Protein AF-0000000074810669 (afdb_homodimer)

Structure (mmCIF, N/CA/C/O backbone):
data_AF-0000000074810669-model_v1
#
loop_
_entity.id
_entity.type
_entity.pdbx_description
1 polymer 'ADP-ribosylation factor'
#
loop_
_atom_site.group_PDB
_atom_site.id
_atom_site.type_symbol
_atom_site.label_atom_id
_atom_site.label_alt_id
_atom_site.label_comp_id
_atom_site.label_asym_id
_atom_site.label_entity_id
_atom_site.label_seq_id
_atom_site.pdbx_PDB_ins_code
_atom_site.Cartn_x
_atom_site.Cartn_y
_atom_site.Cartn_z
_atom_site.occupancy
_atom_site.B_iso_or_equiv
_atom_site.auth_seq_id
_atom_site.auth_comp_id
_atom_site.auth_asym_id
_atom_site.auth_atom_id
_atom_site.pdbx_PDB_model_num
ATOM 1 N N . MET A 1 1 ? 5.418 -16.641 1.377 1 43.22 1 MET A N 1
ATOM 2 C CA . MET A 1 1 ? 4.25 -15.938 0.848 1 43.22 1 MET A CA 1
ATOM 3 C C . MET A 1 1 ? 4.637 -15.039 -0.32 1 43.22 1 MET A C 1
ATOM 5 O O . MET A 1 1 ? 5.273 -14 -0.126 1 43.22 1 MET A O 1
ATOM 9 N N . LEU A 1 2 ? 4.754 -15.711 -1.353 1 57.59 2 LEU A N 1
ATOM 10 C CA . LEU A 1 2 ? 5.457 -15.234 -2.539 1 57.59 2 LEU A CA 1
ATOM 11 C C . LEU A 1 2 ? 4.527 -14.422 -3.432 1 57.59 2 LEU A C 1
A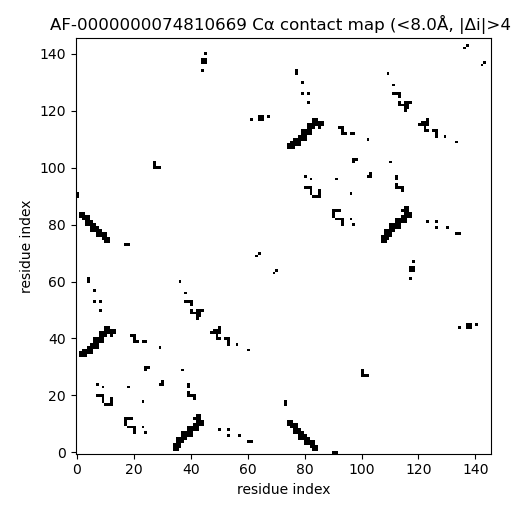TOM 13 O O . LEU A 1 2 ? 3.369 -14.797 -3.635 1 57.59 2 LEU A O 1
ATOM 17 N N . ASN A 1 3 ? 4.598 -13.078 -3.277 1 76.56 3 ASN A N 1
ATOM 18 C CA . ASN A 1 3 ? 4.309 -12.117 -4.332 1 76.56 3 ASN A CA 1
ATOM 19 C C . ASN A 1 3 ? 3.256 -11.102 -3.895 1 76.56 3 ASN A C 1
ATOM 21 O O . ASN A 1 3 ? 2.066 -11.281 -4.164 1 76.56 3 ASN A O 1
ATOM 25 N N . SER A 1 4 ? 3.557 -10.359 -2.959 1 88 4 SER A N 1
ATOM 26 C CA . SER A 1 4 ? 2.729 -9.211 -2.594 1 88 4 SER A CA 1
ATOM 27 C C . SER A 1 4 ? 3.322 -7.91 -3.117 1 88 4 SER A C 1
ATOM 29 O O . SER A 1 4 ? 4.531 -7.824 -3.352 1 88 4 SER A O 1
ATOM 31 N N . VAL A 1 5 ? 2.465 -7.047 -3.453 1 93.44 5 VAL A N 1
ATOM 32 C CA . VAL A 1 5 ? 2.84 -5.672 -3.766 1 93.44 5 VAL A CA 1
ATOM 33 C C . VAL A 1 5 ? 2.297 -4.73 -2.693 1 93.44 5 VAL A C 1
ATOM 35 O O . VAL A 1 5 ? 1.11 -4.777 -2.359 1 93.44 5 VAL A O 1
ATOM 38 N N . ILE A 1 6 ? 3.191 -3.934 -2.1 1 95.5 6 ILE A N 1
ATOM 39 C CA . ILE A 1 6 ? 2.799 -3.049 -1.008 1 95.5 6 ILE A CA 1
ATOM 40 C C . ILE A 1 6 ? 3.178 -1.609 -1.349 1 95.5 6 ILE A C 1
ATOM 42 O O . ILE A 1 6 ? 4.324 -1.33 -1.705 1 95.5 6 ILE A O 1
ATOM 46 N N . LEU A 1 7 ? 2.223 -0.744 -1.322 1 96.56 7 LEU A N 1
ATOM 47 C CA . LEU A 1 7 ? 2.457 0.689 -1.453 1 96.56 7 LEU A CA 1
ATOM 48 C C . LEU A 1 7 ? 2.059 1.424 -0.176 1 96.56 7 LEU A C 1
ATOM 50 O O . LEU A 1 7 ? 0.955 1.23 0.337 1 96.56 7 LEU A O 1
ATOM 54 N N . VAL A 1 8 ? 2.959 2.234 0.342 1 95.69 8 VAL A N 1
ATOM 55 C CA . VAL A 1 8 ? 2.7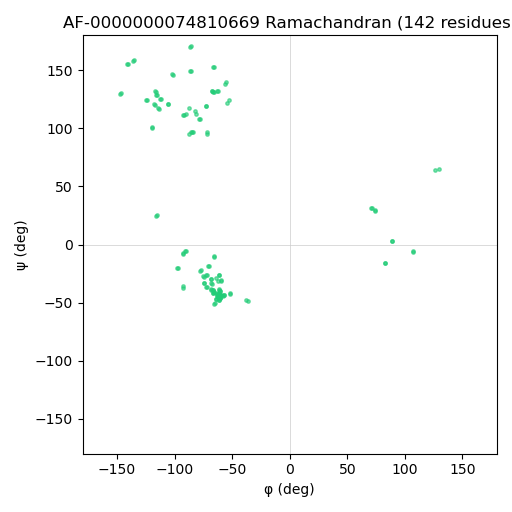36 3.074 1.515 1 95.69 8 VAL A CA 1
ATOM 56 C C . VAL A 1 8 ? 2.861 4.547 1.129 1 95.69 8 VAL A C 1
ATOM 58 O O . VAL A 1 8 ? 3.887 4.969 0.587 1 95.69 8 VAL A O 1
ATOM 61 N N . PHE A 1 9 ? 1.823 5.277 1.321 1 95.5 9 PHE A N 1
ATOM 62 C CA . PHE A 1 9 ? 1.941 6.73 1.286 1 95.5 9 PHE A CA 1
ATOM 63 C C . PHE A 1 9 ? 2.213 7.285 2.68 1 95.5 9 PHE A C 1
ATOM 65 O O . PHE A 1 9 ? 1.369 7.176 3.572 1 95.5 9 PHE A O 1
ATOM 72 N N . ALA A 1 10 ? 3.381 7.793 2.857 1 94.25 10 ALA A N 1
ATOM 73 C CA . ALA A 1 10 ? 3.699 8.57 4.055 1 94.25 10 ALA A CA 1
ATOM 74 C C . ALA A 1 10 ? 3.281 10.031 3.889 1 94.25 10 ALA A C 1
ATOM 76 O O . ALA A 1 10 ? 4.047 10.844 3.371 1 94.25 10 ALA A O 1
ATOM 77 N N . ASN A 1 11 ? 2.086 10.32 4.43 1 90.81 11 ASN A N 1
ATOM 78 C CA . ASN A 1 11 ? 1.496 11.633 4.176 1 90.81 11 ASN A CA 1
ATOM 79 C C . ASN A 1 11 ? 1.985 12.672 5.184 1 90.81 11 ASN A C 1
ATOM 81 O O . ASN A 1 11 ? 2.719 12.344 6.117 1 90.81 11 ASN A O 1
ATOM 85 N N . LYS A 1 12 ? 1.659 13.906 4.891 1 90.62 12 LYS A N 1
ATOM 86 C CA . LYS A 1 12 ? 1.948 15.062 5.727 1 90.62 12 LYS A CA 1
ATOM 87 C C . LYS A 1 12 ? 3.439 15.391 5.723 1 90.62 12 LYS A C 1
ATOM 89 O O . LYS A 1 12 ? 3.988 15.82 6.734 1 90.62 12 LYS A O 1
ATOM 94 N N . GLN A 1 13 ? 4.039 15.07 4.551 1 93.31 13 GLN A N 1
ATOM 95 C CA . GLN A 1 13 ? 5.469 15.352 4.465 1 93.31 13 GLN A CA 1
ATOM 96 C C . GLN A 1 13 ? 5.738 16.859 4.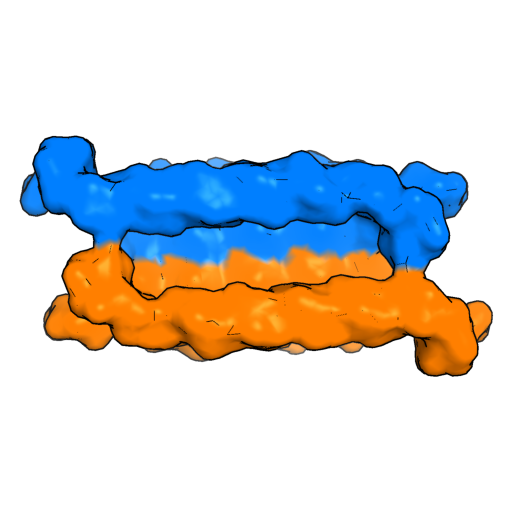52 1 93.31 13 GLN A C 1
ATOM 98 O O . GLN A 1 13 ? 6.887 17.281 4.68 1 93.31 13 GLN A O 1
ATOM 103 N N . ASP A 1 14 ? 4.707 17.609 4.426 1 91.06 14 ASP A N 1
ATOM 104 C CA . ASP A 1 14 ? 4.809 19.062 4.543 1 91.06 14 ASP A CA 1
ATOM 105 C C . ASP A 1 14 ? 4.953 19.484 6 1 91.06 14 ASP A C 1
ATOM 107 O O . ASP A 1 14 ? 5.328 20.625 6.285 1 91.06 14 ASP A O 1
ATOM 111 N N . LEU A 1 15 ? 4.523 18.672 6.949 1 90.44 15 LEU A N 1
ATOM 112 C CA . LEU A 1 15 ? 4.535 19 8.367 1 90.44 15 LEU A CA 1
ATOM 113 C C . LEU A 1 15 ? 5.891 18.672 8.992 1 90.44 15 LEU A C 1
ATOM 115 O O . LEU A 1 15 ? 6.531 17.688 8.602 1 90.44 15 LEU A O 1
ATOM 119 N N . ARG A 1 16 ? 6.176 19.578 10.078 1 88.81 16 ARG A N 1
ATOM 120 C CA . ARG A 1 16 ? 7.387 19.328 10.859 1 88.81 16 ARG A CA 1
ATOM 121 C C . ARG A 1 16 ? 7.223 18.109 11.758 1 88.81 16 ARG A C 1
ATOM 123 O O . ARG A 1 16 ? 6.203 17.969 1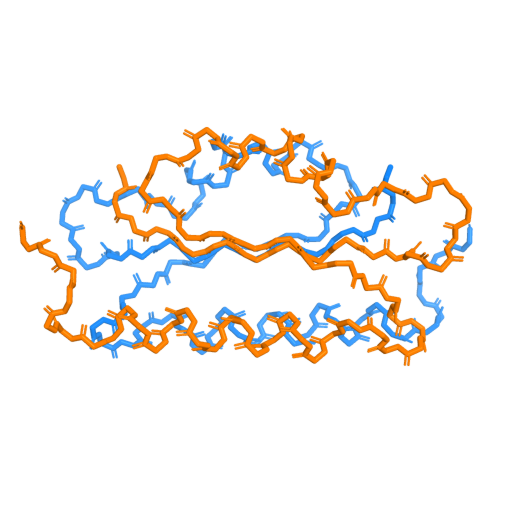2.438 1 88.81 16 ARG A O 1
ATOM 130 N N . GLY A 1 17 ? 8.008 17.078 11.617 1 89.12 17 GLY A N 1
ATOM 131 C CA . GLY A 1 17 ? 7.934 15.914 12.484 1 89.12 17 GLY A CA 1
ATOM 132 C C . GLY A 1 17 ? 7.328 14.703 11.797 1 89.12 17 GLY A C 1
ATOM 133 O O . GLY A 1 17 ? 7.191 13.641 12.414 1 89.12 17 GLY A O 1
ATOM 134 N N . ALA A 1 18 ? 6.898 14.961 10.648 1 90.38 18 ALA A N 1
ATOM 135 C CA . ALA A 1 18 ? 6.352 13.82 9.914 1 90.38 18 ALA A CA 1
ATOM 136 C C . ALA A 1 18 ? 7.375 12.695 9.812 1 90.38 18 ALA A C 1
ATOM 138 O O . ALA A 1 18 ? 8.57 12.945 9.625 1 90.38 18 ALA A O 1
ATOM 139 N N . MET A 1 19 ? 6.855 11.438 9.984 1 90.19 19 MET A N 1
ATOM 140 C CA . MET A 1 19 ? 7.73 10.289 9.766 1 90.19 19 MET A CA 1
ATOM 141 C C . MET A 1 19 ? 8.125 10.188 8.297 1 90.19 19 MET A C 1
ATOM 143 O O . MET A 1 19 ? 7.273 10.297 7.41 1 90.19 19 MET A O 1
ATOM 147 N N . ALA A 1 20 ? 9.422 10.031 8.109 1 93.75 20 ALA A N 1
ATOM 148 C CA . ALA A 1 20 ? 9.906 9.859 6.738 1 93.75 20 ALA A CA 1
ATOM 149 C C . ALA A 1 20 ? 9.414 8.539 6.152 1 93.75 20 ALA A C 1
ATOM 151 O O . ALA A 1 20 ? 9.164 7.582 6.883 1 93.75 20 ALA A O 1
ATOM 152 N N . PRO A 1 21 ? 9.289 8.523 4.781 1 95.06 21 PRO A N 1
ATOM 153 C CA . PRO A 1 21 ? 8.805 7.297 4.145 1 95.06 21 PRO A CA 1
ATOM 154 C C . PRO A 1 21 ? 9.594 6.062 4.57 1 95.06 21 PRO A C 1
ATOM 156 O O . PRO A 1 21 ? 9.008 5.02 4.863 1 95.06 21 PRO A O 1
ATOM 159 N N . MET A 1 22 ? 10.875 6.125 4.668 1 94.56 22 MET A N 1
ATOM 160 C CA . MET A 1 22 ? 11.703 4.977 5.02 1 94.56 22 MET A CA 1
ATOM 161 C C . MET A 1 22 ? 11.469 4.559 6.469 1 94.56 22 MET A C 1
ATOM 163 O O . MET A 1 22 ? 11.531 3.371 6.793 1 94.56 22 MET A O 1
ATOM 167 N N . GLU A 1 23 ? 11.203 5.473 7.32 1 93.38 23 GLU A N 1
ATOM 168 C CA . GLU A 1 23 ? 10.891 5.156 8.711 1 93.38 23 GLU A CA 1
ATOM 169 C C . GLU A 1 23 ? 9.57 4.402 8.82 1 93.38 23 GLU A C 1
ATOM 171 O O . GLU A 1 23 ? 9.438 3.477 9.625 1 93.38 23 GLU A O 1
ATOM 176 N N . VAL A 1 24 ? 8.586 4.848 8.047 1 91.38 24 VAL A N 1
ATOM 177 C CA . VAL A 1 24 ? 7.305 4.148 8.016 1 91.38 24 VAL A CA 1
ATOM 178 C C . VAL A 1 24 ? 7.512 2.711 7.535 1 91.38 24 VAL A C 1
ATOM 180 O O . VAL A 1 24 ? 7.004 1.77 8.148 1 91.38 24 VAL A O 1
ATOM 183 N N . ALA A 1 25 ? 8.297 2.557 6.441 1 93.25 25 ALA A N 1
ATOM 184 C CA . ALA A 1 25 ? 8.602 1.231 5.91 1 93.25 25 ALA A CA 1
ATOM 185 C C . ALA A 1 25 ? 9.258 0.353 6.969 1 93.25 25 ALA A C 1
ATOM 187 O O . ALA A 1 25 ? 8.922 -0.826 7.102 1 93.25 25 ALA A O 1
ATOM 188 N N . GLU A 1 26 ? 10.195 0.952 7.699 1 92.62 26 GLU A N 1
ATOM 189 C CA . GLU A 1 26 ? 10.891 0.219 8.75 1 92.62 26 GLU A CA 1
ATOM 190 C C . GLU A 1 26 ? 9.93 -0.22 9.852 1 92.62 26 GLU A C 1
ATOM 192 O O . GLU A 1 26 ? 10 -1.356 10.328 1 92.62 26 GLU A O 1
ATOM 197 N N . GLY A 1 27 ? 9.07 0.642 10.227 1 89.62 27 GLY A N 1
ATOM 198 C CA . GLY A 1 27 ? 8.078 0.323 11.234 1 89.62 27 GLY A CA 1
ATOM 199 C C . GLY A 1 27 ? 7.148 -0.805 10.828 1 89.62 27 GLY A C 1
ATOM 200 O O . GLY A 1 27 ? 6.656 -1.55 11.68 1 89.62 27 GLY A O 1
ATOM 201 N N . LEU A 1 28 ? 6.992 -0.956 9.594 1 90.75 28 LEU A N 1
ATOM 202 C CA . LEU A 1 28 ? 6.109 -1.995 9.07 1 90.75 28 LEU A CA 1
ATOM 203 C C . LEU A 1 28 ? 6.891 -3.275 8.789 1 90.75 28 LEU A C 1
ATOM 205 O O . LEU A 1 28 ? 6.301 -4.301 8.438 1 90.75 28 LEU A O 1
ATOM 209 N N . GLY A 1 29 ? 8.148 -3.148 8.906 1 91.25 29 GLY A N 1
ATOM 210 C CA . GLY A 1 29 ? 8.984 -4.309 8.656 1 91.25 29 GLY A CA 1
ATOM 211 C C . GLY A 1 29 ? 9.094 -4.656 7.184 1 91.25 29 GLY A C 1
ATOM 212 O O . GLY A 1 29 ? 9.336 -5.812 6.828 1 91.25 29 GLY A O 1
ATOM 213 N N . LEU A 1 30 ? 8.992 -3.713 6.305 1 92.12 30 LEU A N 1
ATOM 214 C CA . LEU A 1 30 ? 8.992 -3.996 4.871 1 92.12 30 LEU A CA 1
ATOM 215 C C . LEU A 1 30 ? 10.375 -4.41 4.395 1 92.12 30 LEU A C 1
ATOM 217 O O . LEU A 1 30 ? 10.5 -5.188 3.445 1 92.12 30 LEU A O 1
ATOM 221 N N . HIS A 1 31 ? 11.352 -3.998 5.047 1 90.06 31 HIS A N 1
ATOM 222 C CA . HIS A 1 31 ? 12.719 -4.32 4.656 1 90.06 31 HIS A CA 1
ATOM 223 C C . HIS A 1 31 ? 13.023 -5.797 4.898 1 90.06 31 HIS A C 1
ATOM 225 O O . HIS A 1 31 ? 13.977 -6.34 4.328 1 90.06 31 HIS A O 1
ATOM 231 N N . ASP A 1 32 ? 12.258 -6.379 5.68 1 86.31 32 ASP A N 1
ATOM 232 C CA . ASP A 1 32 ? 12.5 -7.777 6.02 1 86.31 32 ASP A CA 1
ATOM 233 C C . ASP A 1 32 ? 11.773 -8.711 5.062 1 86.31 32 ASP A C 1
ATOM 235 O O . ASP A 1 32 ? 11.945 -9.93 5.125 1 86.31 32 ASP A O 1
ATOM 239 N N . LEU A 1 33 ? 11.031 -8.031 4.25 1 82.69 33 LEU A N 1
ATOM 240 C CA . LEU A 1 33 ? 10.281 -8.852 3.305 1 82.69 33 LEU A CA 1
ATOM 241 C C . LEU A 1 33 ? 11.18 -9.32 2.164 1 82.69 33 LEU A C 1
ATOM 243 O O . LEU A 1 33 ? 11.898 -8.523 1.562 1 82.69 33 LEU A O 1
ATOM 247 N N . ARG A 1 34 ? 11.586 -10.508 2.02 1 72.5 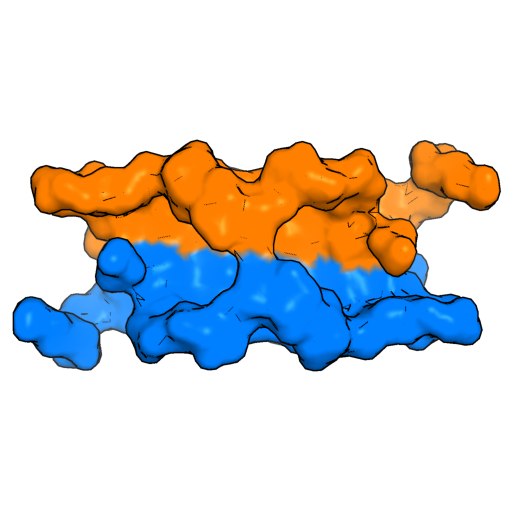34 ARG A N 1
ATOM 248 C CA . ARG A 1 34 ? 12.523 -11.07 1.055 1 72.5 34 ARG A CA 1
ATOM 249 C C . ARG A 1 34 ? 11.977 -10.969 -0.366 1 72.5 34 ARG A C 1
ATOM 251 O O . ARG A 1 34 ? 12.703 -10.586 -1.288 1 72.5 34 ARG A O 1
ATOM 258 N N . THR A 1 35 ? 10.82 -11.359 -0.704 1 65 35 THR A N 1
ATOM 259 C CA . THR A 1 35 ? 10.32 -11.508 -2.066 1 65 35 THR A CA 1
ATOM 260 C C . THR A 1 35 ? 9.172 -10.539 -2.328 1 65 35 THR A C 1
ATOM 262 O O . THR A 1 35 ? 8.508 -10.617 -3.363 1 65 35 THR A O 1
ATOM 265 N N . ARG A 1 36 ? 9.148 -9.453 -1.563 1 65.56 36 ARG A N 1
ATOM 266 C CA . ARG A 1 36 ? 7.965 -8.617 -1.732 1 65.56 36 ARG A CA 1
ATOM 267 C C . ARG A 1 36 ? 8.344 -7.242 -2.285 1 65.56 36 ARG A C 1
ATOM 269 O O . ARG A 1 36 ? 9.391 -6.695 -1.942 1 65.56 36 ARG A O 1
ATOM 276 N N . THR A 1 37 ? 7.605 -6.93 -3.268 1 89.19 37 THR A N 1
ATOM 277 C CA . THR A 1 37 ? 7.746 -5.629 -3.916 1 89.19 37 THR A CA 1
ATOM 278 C C . THR A 1 37 ? 7.004 -4.551 -3.135 1 89.19 37 THR A C 1
ATOM 280 O O . THR A 1 37 ? 5.793 -4.648 -2.928 1 89.19 37 THR A O 1
ATOM 283 N N . TRP A 1 38 ? 7.828 -3.668 -2.586 1 94.94 38 TRP A N 1
ATOM 284 C CA . TRP A 1 38 ? 7.18 -2.598 -1.834 1 94.94 38 TRP A CA 1
ATOM 285 C C . TRP A 1 38 ? 7.801 -1.245 -2.168 1 94.94 38 TRP A C 1
ATOM 287 O O . TRP A 1 38 ? 8.898 -1.18 -2.732 1 94.94 38 TRP A O 1
ATOM 297 N N . HIS A 1 39 ? 7.023 -0.196 -1.905 1 96.56 39 HIS A N 1
ATOM 298 C CA . HIS A 1 39 ? 7.438 1.193 -2.07 1 96.56 39 HIS A CA 1
ATOM 299 C C . HIS A 1 39 ? 6.777 2.092 -1.029 1 96.56 39 HIS A C 1
ATOM 301 O O . HIS A 1 39 ? 5.574 1.981 -0.781 1 96.56 39 HIS A O 1
ATOM 307 N N . ALA A 1 40 ? 7.609 2.871 -0.388 1 96.56 40 ALA A N 1
ATOM 308 C CA . ALA A 1 40 ? 7.102 3.922 0.49 1 96.56 40 ALA A CA 1
ATOM 309 C C . ALA A 1 40 ? 7.27 5.297 -0.148 1 96.56 40 ALA A C 1
ATOM 311 O O . ALA A 1 40 ? 8.391 5.711 -0.463 1 96.56 40 ALA A O 1
ATOM 312 N N . GLN A 1 41 ? 6.199 6.023 -0.343 1 97.25 41 GLN A N 1
ATOM 313 C CA . GLN A 1 41 ? 6.184 7.309 -1.033 1 97.25 41 GLN A CA 1
ATOM 314 C C . GLN A 1 41 ? 5.809 8.438 -0.079 1 97.25 41 GLN A C 1
ATOM 316 O O . GLN A 1 41 ? 4.738 8.414 0.535 1 97.25 41 GLN A O 1
ATOM 321 N N . GLY A 1 42 ? 6.785 9.383 0.093 1 96.56 42 GLY A N 1
ATOM 322 C CA . GLY A 1 42 ? 6.418 10.594 0.799 1 96.56 42 GLY A CA 1
ATOM 323 C C . GLY A 1 42 ? 5.441 11.461 0.025 1 96.56 42 GLY A C 1
ATOM 324 O O . GLY A 1 42 ? 5.629 11.703 -1.169 1 96.56 42 GLY A O 1
ATOM 325 N N . THR A 1 43 ? 4.355 11.898 0.766 1 94.81 43 THR A N 1
ATOM 326 C CA . THR A 1 43 ? 3.35 12.68 0.056 1 94.81 43 THR A CA 1
ATOM 327 C C . THR A 1 43 ? 2.836 13.82 0.929 1 94.81 43 THR A C 1
ATOM 329 O O . THR A 1 43 ? 3.033 13.82 2.146 1 94.81 43 THR A O 1
ATOM 332 N N . CYS A 1 44 ? 2.324 14.898 0.226 1 92.94 44 CYS A N 1
ATOM 333 C CA . CYS A 1 44 ? 1.466 15.93 0.805 1 92.94 44 CYS A CA 1
ATOM 334 C C . CYS A 1 44 ? 0.114 15.969 0.103 1 92.94 44 CYS A C 1
ATOM 336 O O . CYS A 1 44 ? 0.012 16.438 -1.031 1 92.94 44 CYS A O 1
ATOM 338 N N . ALA A 1 45 ? -0.845 15.367 0.752 1 85.69 45 ALA A N 1
ATOM 339 C CA . ALA A 1 45 ? -2.162 15.25 0.135 1 85.69 45 ALA A CA 1
ATOM 340 C C . ALA A 1 45 ? -2.752 16.625 -0.167 1 85.69 45 ALA A C 1
ATOM 342 O O . ALA A 1 45 ? -3.512 16.781 -1.125 1 85.69 45 ALA A O 1
ATOM 343 N N . LEU A 1 46 ? -2.453 17.594 0.581 1 84.31 46 LEU A N 1
ATOM 344 C CA . LEU A 1 46 ? -2.967 18.953 0.403 1 84.31 46 LEU A CA 1
ATOM 345 C C . LEU A 1 46 ? -2.449 19.562 -0.895 1 84.31 46 LEU A C 1
ATOM 347 O O . LEU A 1 46 ? -3.209 20.188 -1.642 1 84.31 46 LEU A O 1
ATOM 351 N N . SER A 1 47 ? -1.209 19.359 -1.24 1 90 47 SER A N 1
ATOM 352 C CA . SER A 1 47 ? -0.595 19.938 -2.43 1 90 47 SER A CA 1
ATOM 353 C C . SER A 1 47 ? -0.593 18.953 -3.592 1 90 47 SER A C 1
ATOM 355 O O . SER A 1 47 ? -0.402 19.344 -4.746 1 90 47 SER A O 1
ATOM 357 N N . GLY A 1 48 ? -0.743 17.688 -3.197 1 89.19 48 GLY A N 1
ATOM 358 C CA . GLY A 1 48 ? -0.685 16.641 -4.219 1 89.19 48 GLY A CA 1
ATOM 359 C C . GLY A 1 48 ? 0.721 16.141 -4.473 1 89.19 48 GLY A C 1
ATOM 360 O O . GLY A 1 48 ? 0.935 15.312 -5.359 1 89.19 48 GLY A O 1
ATOM 361 N N . ASP A 1 49 ? 1.641 16.641 -3.74 1 93.94 49 ASP A N 1
ATOM 362 C CA . ASP A 1 49 ? 3.025 16.203 -3.912 1 93.94 49 ASP A CA 1
ATOM 363 C C . ASP A 1 49 ? 3.182 14.719 -3.613 1 93.94 49 ASP A C 1
ATOM 365 O O . ASP A 1 49 ? 2.664 14.227 -2.609 1 93.94 49 ASP A O 1
ATOM 369 N N . GLY A 1 50 ? 3.906 14.07 -4.602 1 95.94 50 GLY A N 1
ATOM 370 C CA . GLY A 1 50 ? 4.289 12.688 -4.375 1 95.94 50 GLY A CA 1
ATOM 371 C C . GLY A 1 50 ? 3.191 11.695 -4.719 1 95.94 50 GLY A C 1
ATOM 372 O O . GLY A 1 50 ? 3.43 10.484 -4.77 1 95.94 50 GLY A O 1
ATOM 373 N N . LEU A 1 51 ? 1.934 12.141 -4.863 1 94.5 51 LEU A N 1
ATOM 374 C CA . LEU A 1 51 ? 0.811 11.242 -5.113 1 94.5 51 LEU A CA 1
ATOM 375 C C . LEU A 1 51 ? 0.969 10.531 -6.457 1 94.5 51 LEU A C 1
ATOM 377 O O . LEU A 1 51 ? 0.844 9.312 -6.535 1 94.5 51 LEU A O 1
ATOM 381 N N . TYR A 1 52 ? 1.286 11.297 -7.441 1 95.12 52 TYR A N 1
ATOM 382 C CA . TYR A 1 52 ? 1.404 10.734 -8.781 1 95.12 52 TYR A CA 1
ATOM 383 C C . TYR A 1 52 ? 2.582 9.773 -8.875 1 95.12 52 TYR A C 1
ATOM 385 O O . TYR A 1 52 ? 2.49 8.734 -9.523 1 95.12 52 TYR A O 1
ATOM 393 N N . GLU A 1 53 ? 3.707 10.078 -8.234 1 97.56 53 GLU A N 1
ATOM 394 C CA . GLU A 1 53 ? 4.867 9.195 -8.219 1 97.56 53 GLU A CA 1
ATOM 395 C C . GLU A 1 53 ? 4.531 7.855 -7.566 1 97.56 53 GLU A C 1
ATOM 397 O O . GLU A 1 53 ? 4.91 6.797 -8.078 1 97.56 53 GLU A O 1
ATOM 402 N N . GLY A 1 54 ? 3.818 7.883 -6.457 1 97.31 54 GLY A N 1
ATOM 403 C CA . GLY A 1 54 ? 3.385 6.652 -5.812 1 97.31 54 GLY A CA 1
ATOM 404 C C . GLY A 1 54 ? 2.475 5.812 -6.688 1 97.31 54 GLY A C 1
ATOM 405 O O . GLY A 1 54 ? 2.65 4.594 -6.781 1 97.31 54 GLY A O 1
ATOM 406 N N . LEU A 1 55 ? 1.581 6.5 -7.355 1 96.38 55 LEU A N 1
ATOM 407 C CA . LEU A 1 55 ? 0.654 5.793 -8.234 1 96.38 55 LEU A CA 1
ATOM 408 C C . LEU A 1 55 ? 1.385 5.207 -9.438 1 96.38 55 LEU A C 1
ATOM 410 O O . LEU A 1 55 ? 1.083 4.094 -9.867 1 96.38 55 LEU A O 1
ATOM 414 N N . ASP A 1 56 ? 2.311 5.914 -9.961 1 97.06 56 ASP A N 1
ATOM 415 C CA . ASP A 1 56 ? 3.119 5.43 -11.078 1 97.06 56 ASP A CA 1
ATOM 416 C C . ASP A 1 56 ? 3.891 4.168 -10.688 1 97.06 56 ASP A C 1
ATOM 418 O O . ASP A 1 56 ? 3.938 3.203 -11.453 1 97.06 56 ASP A O 1
ATOM 422 N N . TRP A 1 57 ? 4.477 4.223 -9.57 1 97.75 57 TRP A N 1
ATOM 423 C CA . TRP A 1 57 ? 5.199 3.045 -9.102 1 97.75 57 TRP A CA 1
ATOM 424 C C . TRP A 1 57 ? 4.27 1.84 -9 1 97.75 57 TRP A C 1
ATOM 426 O O . TRP A 1 57 ? 4.621 0.741 -9.438 1 97.75 57 TRP A O 1
ATOM 436 N N . LEU A 1 58 ? 3.109 2.096 -8.461 1 96.19 58 LEU A N 1
ATOM 437 C CA . LEU A 1 58 ? 2.162 1.002 -8.266 1 96.19 58 LEU A CA 1
ATOM 438 C C . LEU A 1 58 ? 1.774 0.373 -9.602 1 96.19 58 LEU A C 1
ATOM 440 O O . LEU A 1 58 ? 1.803 -0.851 -9.75 1 96.19 58 LEU A O 1
ATOM 444 N N . VAL A 1 59 ? 1.459 1.212 -10.492 1 94.12 59 VAL A N 1
ATOM 445 C CA . VAL A 1 59 ? 1.052 0.723 -11.812 1 94.12 59 VAL A CA 1
ATOM 446 C C . VAL A 1 59 ? 2.191 -0.074 -12.438 1 94.12 59 VAL A C 1
ATOM 448 O O . VAL A 1 59 ? 1.969 -1.146 -13.008 1 94.12 59 VAL A O 1
ATOM 451 N N . SER A 1 60 ? 3.361 0.415 -12.336 1 94.94 60 SER A N 1
ATOM 452 C CA . SER A 1 60 ? 4.523 -0.277 -12.883 1 94.94 60 SER A CA 1
ATOM 453 C C . SER A 1 60 ? 4.734 -1.628 -12.203 1 94.94 60 SER A C 1
ATOM 455 O O . SER A 1 60 ? 5.012 -2.627 -12.875 1 94.94 60 SER A O 1
ATOM 457 N N . ALA A 1 61 ? 4.625 -1.679 -10.906 1 93.31 61 ALA A N 1
ATOM 458 C CA . ALA A 1 61 ? 4.789 -2.916 -10.148 1 93.31 61 ALA A CA 1
ATOM 459 C C . ALA A 1 61 ? 3.75 -3.955 -10.562 1 93.31 61 ALA A C 1
ATOM 461 O O . ALA A 1 61 ? 4.074 -5.133 -10.719 1 93.31 61 ALA A O 1
ATOM 462 N N . LEU A 1 62 ? 2.502 -3.549 -10.805 1 90.75 62 LEU A N 1
ATOM 463 C CA . LEU A 1 62 ? 1.427 -4.469 -11.164 1 90.75 62 LEU A CA 1
ATOM 464 C C . LEU A 1 62 ? 1.605 -4.988 -12.586 1 90.75 62 LEU A C 1
ATOM 466 O O . LEU A 1 62 ? 1.293 -6.148 -12.867 1 90.75 62 LEU A O 1
ATOM 470 N N . LYS A 1 63 ? 2.082 -4.113 -13.438 1 89.56 63 LYS A N 1
ATOM 471 C CA . LYS A 1 63 ? 2.375 -4.523 -14.805 1 89.56 63 LYS A CA 1
ATOM 472 C C . LYS A 1 63 ? 3.445 -5.613 -14.836 1 89.56 63 LYS A C 1
ATOM 474 O O . LYS A 1 63 ? 3.357 -6.555 -15.617 1 89.56 63 LYS A O 1
ATOM 479 N N . GLU A 1 64 ? 4.398 -5.469 -13.984 1 88.62 64 GLU A N 1
ATOM 480 C CA . GLU A 1 64 ? 5.496 -6.43 -13.93 1 88.62 64 GLU A CA 1
ATOM 481 C C . GLU A 1 64 ? 5.016 -7.789 -13.43 1 88.62 64 GLU A C 1
ATOM 483 O O . GLU A 1 64 ? 5.562 -8.828 -13.812 1 88.62 64 GLU A O 1
ATOM 488 N N . LEU A 1 65 ? 4.039 -7.82 -12.633 1 83.5 65 LEU A N 1
ATOM 489 C CA . LEU A 1 65 ? 3.482 -9.07 -12.117 1 83.5 65 LEU A CA 1
ATOM 490 C C . LEU A 1 65 ? 2.67 -9.781 -13.188 1 83.5 65 LEU A C 1
ATOM 492 O O . LEU A 1 65 ? 2.486 -11 -13.133 1 83.5 65 LEU A O 1
ATOM 496 N N . GLN A 1 66 ? 2.014 -9.047 -14.07 1 79.62 66 GLN A N 1
ATOM 497 C CA . GLN A 1 66 ? 1.176 -9.609 -15.125 1 79.62 66 GLN A CA 1
ATOM 498 C C . GLN A 1 66 ? 2.025 -10.203 -16.25 1 79.62 66 GLN A C 1
ATOM 500 O O . GLN A 1 66 ? 1.569 -11.086 -16.984 1 79.62 66 GLN A O 1
ATOM 505 N N . VAL A 1 67 ? 3.193 -9.656 -16.375 1 67.19 67 VAL A N 1
ATOM 506 C CA . VAL A 1 67 ? 4.035 -10.156 -17.453 1 67.19 67 VAL A CA 1
ATOM 507 C C . VAL A 1 67 ? 4.539 -11.555 -17.109 1 67.19 67 VAL A C 1
ATOM 509 O O . VAL A 1 67 ? 5.215 -11.75 -16.109 1 67.19 67 VAL A O 1
ATOM 512 N N . PRO A 1 68 ? 3.867 -12.648 -17.625 1 59.16 68 PRO A N 1
ATOM 513 C CA . PRO A 1 68 ? 4.18 -14.055 -17.344 1 59.16 68 PRO A CA 1
ATOM 514 C C . PRO A 1 68 ? 5.68 -14.312 -17.25 1 59.16 68 PRO A C 1
ATOM 516 O O . PRO A 1 68 ? 6.109 -15.195 -16.484 1 59.16 68 PRO A O 1
ATOM 519 N N . GLY A 1 69 ? 6.465 -13.898 -18.094 1 52.5 69 GLY A N 1
ATOM 520 C CA . GLY A 1 69 ? 7.812 -14.406 -18.297 1 52.5 69 GLY A CA 1
ATOM 521 C C . GLY A 1 69 ? 8.727 -14.172 -17.109 1 52.5 69 GLY A C 1
ATOM 522 O O . GLY A 1 69 ? 9.844 -14.703 -17.062 1 52.5 69 GLY A O 1
ATOM 523 N N . ARG A 1 70 ? 8.602 -13.242 -16.344 1 50.81 70 ARG A N 1
ATOM 524 C CA . ARG A 1 70 ? 9.789 -12.852 -15.578 1 50.81 70 ARG A CA 1
ATOM 525 C C . ARG A 1 70 ? 9.82 -13.555 -14.227 1 50.81 70 ARG A C 1
ATOM 527 O O . ARG A 1 70 ? 10.844 -13.539 -13.539 1 50.81 70 ARG A O 1
ATOM 534 N N . HIS A 1 71 ? 8.781 -13.773 -13.531 1 50.44 71 HIS A N 1
ATOM 535 C CA . HIS A 1 71 ? 9.07 -14.367 -12.227 1 50.44 71 HIS A CA 1
ATOM 536 C C . HIS A 1 71 ? 9.078 -15.891 -12.297 1 50.44 71 HIS A C 1
ATOM 538 O O . HIS A 1 71 ? 8.109 -16.5 -12.766 1 50.44 71 HIS A O 1
ATOM 544 N N . PRO A 1 72 ? 10.281 -16.438 -12.102 1 43.53 72 PRO A N 1
ATOM 545 C CA . PRO A 1 72 ? 10.492 -17.891 -12.219 1 43.53 72 PRO A CA 1
ATOM 546 C C . PRO A 1 72 ? 9.516 -18.703 -11.367 1 43.53 72 PRO A C 1
ATOM 548 O O . PRO A 1 72 ? 9.078 -18.234 -10.312 1 43.53 72 PRO A O 1
ATOM 551 N N . ALA A 1 73 ? 8.695 -19.688 -11.93 1 37 73 ALA A N 1
ATOM 552 C CA . ALA A 1 73 ? 8.055 -20.766 -11.18 1 37 73 ALA A CA 1
ATOM 553 C C . ALA A 1 73 ? 8.984 -21.312 -10.102 1 37 73 ALA A C 1
ATOM 555 O O . ALA A 1 73 ? 10.211 -21.266 -10.242 1 37 73 ALA A O 1
ATOM 556 N N . MET B 1 1 ? 2.273 9.32 14.25 1 42.91 1 MET B N 1
ATOM 557 C CA . MET B 1 1 ? 2.514 9.57 12.836 1 42.91 1 MET B CA 1
ATOM 558 C C . MET B 1 1 ? 1.224 9.445 12.031 1 42.91 1 MET B C 1
ATOM 560 O O . MET B 1 1 ? 0.672 8.344 11.914 1 42.91 1 MET B O 1
ATOM 564 N N . LEU B 1 2 ? 0.575 10.516 12.062 1 57.5 2 LEU B N 1
ATOM 565 C CA . LEU B 1 2 ? -0.838 10.641 11.719 1 57.5 2 LEU B CA 1
ATOM 566 C C . LEU B 1 2 ? -1.017 10.875 10.227 1 57.5 2 LEU B C 1
ATOM 568 O O . LEU B 1 2 ? -0.294 11.68 9.633 1 57.5 2 LEU B O 1
ATOM 572 N N . ASN B 1 3 ? -1.256 9.75 9.484 1 76.81 3 ASN B N 1
ATOM 573 C CA . ASN B 1 3 ? -2.008 9.797 8.242 1 76.81 3 ASN B CA 1
ATOM 574 C C . ASN B 1 3 ? -1.259 9.094 7.109 1 76.81 3 ASN B C 1
ATOM 576 O O . ASN B 1 3 ? -0.525 9.734 6.352 1 76.81 3 ASN B O 1
ATOM 580 N N . SER B 1 4 ? -1.095 7.891 7.234 1 88.19 4 SER B N 1
ATOM 581 C CA . SER B 1 4 ? -0.596 7.074 6.133 1 88.19 4 SER B CA 1
ATOM 582 C C . SER B 1 4 ? -1.726 6.297 5.465 1 88.19 4 SER B C 1
ATOM 584 O O . SER B 1 4 ? -2.76 6.039 6.082 1 88.19 4 SER B O 1
ATOM 586 N N . VAL B 1 5 ? -1.567 6.129 4.219 1 93.56 5 VAL B N 1
ATOM 587 C CA . VAL B 1 5 ? -2.432 5.234 3.453 1 93.56 5 VAL B CA 1
ATOM 588 C C . VAL B 1 5 ? -1.626 4.035 2.961 1 93.56 5 VAL B C 1
ATOM 590 O O . VAL B 1 5 ? -0.557 4.199 2.367 1 93.56 5 VAL B O 1
ATOM 593 N N . ILE B 1 6 ? -2.1 2.834 3.281 1 95.56 6 ILE B N 1
ATOM 594 C CA . ILE B 1 6 ? -1.368 1.619 2.938 1 95.56 6 ILE B CA 1
ATOM 595 C C . ILE B 1 6 ? -2.266 0.69 2.123 1 95.56 6 ILE B C 1
ATOM 597 O O . ILE B 1 6 ? -3.391 0.388 2.531 1 95.56 6 ILE B O 1
ATOM 601 N N . LEU B 1 7 ? -1.812 0.327 0.97 1 96.62 7 LEU B N 1
ATOM 602 C CA . LEU B 1 7 ? -2.473 -0.689 0.158 1 96.62 7 LEU B CA 1
ATOM 603 C C . LEU B 1 7 ? -1.578 -1.913 -0.013 1 96.62 7 LEU B C 1
ATOM 605 O O . LEU B 1 7 ? -0.409 -1.785 -0.382 1 96.62 7 LEU B O 1
ATOM 609 N N . VAL B 1 8 ? -2.125 -3.068 0.28 1 95.69 8 VAL B N 1
ATOM 610 C CA . VAL B 1 8 ? -1.452 -4.352 0.111 1 95.69 8 VAL B CA 1
ATOM 611 C C . VAL B 1 8 ? -2.211 -5.203 -0.903 1 95.69 8 VAL B C 1
ATOM 613 O O . VAL B 1 8 ? -3.408 -5.453 -0.741 1 95.69 8 VAL B O 1
ATOM 616 N N . PHE B 1 9 ? -1.561 -5.574 -1.956 1 95.44 9 PHE B N 1
ATOM 617 C CA . PHE B 1 9 ? -2.086 -6.629 -2.814 1 95.44 9 PHE B CA 1
ATOM 618 C C . PHE B 1 9 ? -1.54 -7.988 -2.395 1 95.44 9 PHE B C 1
ATOM 620 O O . PHE B 1 9 ? -0.335 -8.234 -2.482 1 95.44 9 PHE B O 1
ATOM 627 N N . ALA B 1 10 ? -2.398 -8.797 -1.875 1 94.38 10 ALA B N 1
ATOM 628 C CA . ALA B 1 10 ? -2.08 -10.211 -1.649 1 94.38 10 ALA B CA 1
ATOM 629 C C . ALA B 1 10 ? -2.309 -11.031 -2.914 1 94.38 10 ALA B C 1
ATOM 631 O O . ALA B 1 10 ? -3.424 -11.492 -3.168 1 94.38 10 ALA B O 1
ATOM 632 N N . ASN B 1 11 ? -1.193 -11.242 -3.627 1 90.81 11 ASN B N 1
ATOM 633 C CA . ASN B 1 11 ? -1.313 -11.859 -4.945 1 90.81 11 ASN B CA 1
ATOM 634 C C . ASN B 1 11 ? -1.321 -13.375 -4.855 1 90.81 11 ASN B C 1
ATOM 636 O O . ASN B 1 11 ? -1.157 -13.945 -3.771 1 90.81 11 ASN B O 1
ATOM 640 N N . LYS B 1 12 ? -1.613 -14.008 -5.961 1 90.88 12 LYS B N 1
ATOM 641 C CA . LYS B 1 12 ? -1.615 -15.461 -6.148 1 90.88 12 LYS B CA 1
ATOM 642 C C . LYS B 1 12 ? -2.775 -16.109 -5.402 1 90.88 12 LYS B C 1
ATOM 644 O O . LYS B 1 12 ? -2.645 -17.219 -4.891 1 90.88 12 LYS B O 1
ATOM 649 N N . GLN B 1 13 ? -3.859 -15.305 -5.328 1 93.38 13 GLN B N 1
ATOM 650 C CA . GLN B 1 13 ? -5.016 -15.852 -4.625 1 93.38 13 GLN B CA 1
ATOM 651 C C . GLN B 1 13 ? -5.605 -17.047 -5.379 1 93.38 13 GLN B C 1
ATOM 653 O O . GLN B 1 13 ? -6.453 -17.766 -4.848 1 93.38 13 GLN B O 1
ATOM 658 N N . ASP B 1 14 ? -5.152 -17.234 -6.578 1 91.12 14 ASP B N 1
ATOM 659 C CA . ASP B 1 14 ? -5.57 -18.375 -7.379 1 91.12 14 ASP B CA 1
ATOM 660 C C . ASP B 1 14 ? -4.863 -19.656 -6.926 1 91.12 14 ASP B C 1
ATOM 662 O O . ASP B 1 14 ? -5.27 -20.766 -7.289 1 91.12 14 ASP B O 1
ATOM 666 N N . LEU B 1 15 ? -3.721 -19.547 -6.262 1 90.56 15 LEU B N 1
ATOM 667 C CA . LEU B 1 15 ? -2.918 -20.703 -5.848 1 90.56 15 LEU B CA 1
ATOM 668 C C . LEU B 1 15 ? -3.385 -21.234 -4.5 1 90.56 15 LEU B C 1
ATOM 670 O O . LEU B 1 15 ? -3.807 -20.453 -3.635 1 90.56 15 LEU B O 1
ATOM 674 N N . ARG B 1 16 ? -3.158 -22.656 -4.418 1 89.12 16 ARG B N 1
ATOM 675 C CA . ARG B 1 16 ? -3.447 -23.312 -3.145 1 89.12 16 ARG B CA 1
ATOM 676 C C . ARG B 1 16 ? -2.395 -22.953 -2.1 1 89.12 16 ARG B C 1
ATOM 678 O O . ARG B 1 16 ? -1.194 -23.016 -2.377 1 89.12 16 ARG B O 1
ATOM 685 N N . GLY B 1 17 ? -2.732 -22.344 -1.006 1 89.25 17 GLY B N 1
ATOM 686 C CA . GLY B 1 17 ? -1.778 -22.031 0.047 1 89.25 17 GLY B CA 1
ATOM 687 C C . GLY B 1 17 ? -1.434 -20.562 0.126 1 89.25 17 GLY B C 1
ATOM 688 O O . GLY B 1 17 ? -0.631 -20.141 0.967 1 89.25 17 GLY B O 1
ATOM 689 N N . ALA B 1 18 ? -1.945 -19.891 -0.814 1 90.44 18 ALA B N 1
ATOM 690 C CA . ALA B 1 18 ? -1.698 -18.453 -0.763 1 90.44 18 ALA B CA 1
ATOM 691 C C . ALA B 1 18 ? -2.176 -17.859 0.56 1 90.44 18 ALA B C 1
ATOM 693 O O . ALA B 1 18 ? -3.217 -18.266 1.087 1 90.44 18 ALA B O 1
ATOM 694 N N . MET B 1 19 ? -1.328 -16.938 1.104 1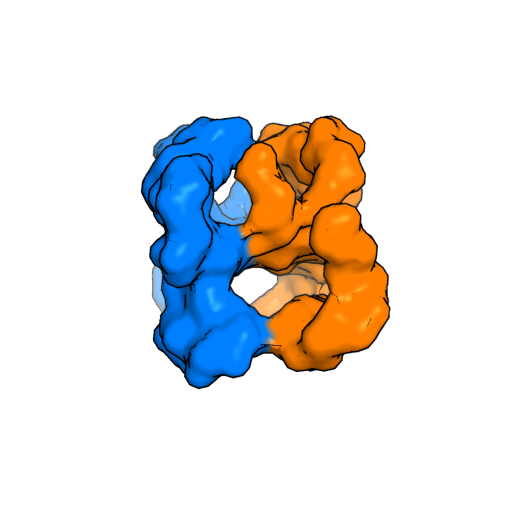 90.25 19 MET B N 1
ATOM 695 C CA . MET B 1 19 ? -1.767 -16.219 2.297 1 90.25 19 MET B CA 1
ATOM 696 C C . MET B 1 19 ? -2.963 -15.32 1.984 1 90.25 19 MET B C 1
ATOM 698 O O . MET B 1 19 ? -2.959 -14.594 0.987 1 90.25 19 MET B O 1
ATOM 702 N N . ALA B 1 20 ? -3.953 -15.469 2.844 1 93.81 20 ALA B N 1
ATOM 703 C CA . ALA B 1 20 ? -5.125 -14.609 2.678 1 93.81 20 ALA B CA 1
ATOM 704 C C . ALA B 1 20 ? -4.773 -13.148 2.941 1 93.81 20 ALA B C 1
ATOM 706 O O . ALA B 1 20 ? -3.844 -12.852 3.695 1 93.81 20 ALA B O 1
ATOM 707 N N . PRO B 1 21 ? -5.562 -12.234 2.283 1 95.12 21 PRO B N 1
ATOM 708 C CA . PRO B 1 21 ? -5.277 -10.805 2.479 1 95.12 21 PRO B CA 1
ATOM 709 C C . PRO B 1 21 ? -5.207 -10.414 3.953 1 95.12 21 PRO B C 1
ATOM 711 O O . PRO B 1 21 ? -4.301 -9.68 4.359 1 95.12 21 PRO B O 1
ATOM 714 N N . MET B 1 22 ? -6.07 -10.883 4.789 1 94.69 22 MET B N 1
ATOM 715 C CA . MET B 1 22 ? -6.102 -10.523 6.203 1 94.69 22 MET B CA 1
ATOM 716 C C . MET B 1 22 ? -4.875 -11.07 6.93 1 94.69 22 MET B C 1
ATOM 718 O O . MET B 1 22 ? -4.371 -10.438 7.859 1 94.69 22 MET B O 1
ATOM 722 N N . GLU B 1 23 ? -4.41 -12.188 6.539 1 93.44 23 GLU B N 1
ATOM 723 C CA . GLU B 1 23 ? -3.203 -12.75 7.129 1 93.44 23 GLU B CA 1
ATOM 724 C C . GLU B 1 23 ? -1.978 -11.906 6.797 1 93.44 23 GLU B C 1
ATOM 726 O O . GLU B 1 23 ? -1.101 -11.711 7.645 1 93.44 23 GLU B O 1
ATOM 731 N N . VAL B 1 24 ? -1.91 -11.453 5.555 1 91.44 24 VAL B N 1
ATOM 732 C CA . VAL B 1 24 ? -0.823 -10.562 5.152 1 91.44 24 VAL B CA 1
ATOM 733 C C . VAL B 1 24 ? -0.862 -9.289 5.992 1 91.44 24 VAL B C 1
ATOM 735 O O . VAL B 1 24 ? 0.164 -8.852 6.52 1 91.44 24 VAL B O 1
ATOM 738 N N . ALA B 1 25 ? -2.072 -8.719 6.129 1 93.31 25 ALA B N 1
ATOM 739 C CA . ALA B 1 25 ? -2.25 -7.516 6.934 1 93.31 25 ALA B CA 1
ATOM 740 C C . ALA B 1 25 ? -1.779 -7.738 8.367 1 93.31 25 ALA B C 1
ATOM 742 O O . ALA B 1 25 ? -1.113 -6.883 8.953 1 93.31 25 ALA B O 1
ATOM 743 N N . GLU B 1 26 ? -2.143 -8.891 8.906 1 92.75 26 GLU B N 1
ATOM 744 C CA . GLU B 1 26 ? -1.747 -9.227 10.266 1 92.75 26 GLU B CA 1
ATOM 745 C C . GLU B 1 26 ? -0.23 -9.336 10.391 1 92.75 26 GLU B C 1
ATOM 747 O O . GLU B 1 26 ? 0.355 -8.844 11.359 1 92.75 26 GLU B O 1
ATOM 752 N N . GLY B 1 27 ? 0.358 -9.953 9.453 1 89.69 27 GLY B N 1
ATOM 753 C CA . GLY B 1 27 ? 1.807 -10.086 9.445 1 89.69 27 GLY B CA 1
ATOM 754 C C . GLY B 1 27 ? 2.527 -8.75 9.383 1 89.69 27 GLY B C 1
ATOM 755 O O . GLY B 1 27 ? 3.639 -8.617 9.898 1 89.69 27 GLY B O 1
ATOM 756 N N . LEU B 1 28 ? 1.892 -7.805 8.844 1 90.69 28 LEU B N 1
ATOM 757 C CA . LEU B 1 28 ? 2.479 -6.477 8.711 1 90.69 28 LEU B CA 1
ATOM 758 C C . LEU B 1 28 ? 2.113 -5.598 9.898 1 90.69 28 LEU B C 1
ATOM 760 O O . LEU B 1 28 ? 2.6 -4.469 10.016 1 90.69 28 LEU B O 1
ATOM 764 N N . GLY B 1 29 ? 1.271 -6.117 10.68 1 91.38 29 GLY B N 1
ATOM 765 C CA . GLY B 1 29 ? 0.85 -5.363 11.852 1 91.38 29 GLY B CA 1
ATOM 766 C C . GLY B 1 29 ? -0.083 -4.215 11.516 1 91.38 29 GLY B C 1
ATOM 767 O O . GLY B 1 29 ? -0.149 -3.227 12.25 1 91.38 29 GLY B O 1
ATOM 768 N N . LEU B 1 30 ? -0.856 -4.316 10.484 1 92.25 30 LEU B N 1
ATOM 769 C CA . LEU B 1 30 ? -1.695 -3.205 10.047 1 92.25 30 LEU B CA 1
ATOM 770 C C . LEU B 1 30 ? -2.865 -3 11 1 92.25 30 LEU B C 1
ATOM 772 O O . LEU B 1 30 ? -3.34 -1.876 11.18 1 92.25 30 LEU B O 1
ATOM 776 N N . HIS B 1 31 ? -3.248 -3.982 11.648 1 90.38 31 HIS B N 1
ATOM 777 C CA . HIS B 1 31 ? -4.375 -3.893 12.57 1 90.38 31 HIS B CA 1
ATOM 778 C C . HIS B 1 31 ? -4.012 -3.076 13.812 1 90.38 31 HIS B C 1
ATOM 780 O O . HIS B 1 31 ? -4.895 -2.594 14.523 1 90.38 31 HIS B O 1
ATOM 786 N N . ASP B 1 32 ? -2.799 -2.936 14.008 1 86.69 32 ASP B N 1
ATOM 787 C CA . ASP B 1 32 ? -2.348 -2.223 15.195 1 86.69 32 ASP B CA 1
ATOM 788 C C . ASP B 1 32 ? -2.172 -0.733 14.914 1 86.69 32 ASP B C 1
ATOM 790 O O . ASP B 1 32 ? -1.906 0.052 15.828 1 86.69 32 ASP B O 1
ATOM 794 N N . LEU B 1 33 ? -2.363 -0.502 13.656 1 82.94 33 LEU B N 1
ATOM 795 C CA . LEU B 1 33 ? -2.199 0.899 13.289 1 82.94 33 LEU B CA 1
ATOM 796 C C . LEU B 1 33 ? -3.436 1.709 13.672 1 82.94 33 LEU B C 1
ATOM 798 O O . LEU B 1 33 ? -4.562 1.31 13.367 1 82.94 33 LEU B O 1
ATOM 802 N N . ARG B 1 34 ? -3.486 2.541 14.617 1 73 34 ARG B N 1
ATOM 803 C CA . ARG B 1 34 ? -4.613 3.291 15.164 1 73 34 ARG B CA 1
ATOM 804 C C . ARG B 1 34 ? -5.16 4.281 14.141 1 73 34 ARG B C 1
ATOM 806 O O . ARG B 1 34 ? -6.375 4.398 13.969 1 73 34 ARG B O 1
ATOM 813 N N . THR B 1 35 ? -4.43 5.113 13.516 1 65.56 35 THR B N 1
ATOM 814 C CA . THR B 1 35 ? -4.902 6.238 12.711 1 65.56 35 THR B CA 1
ATOM 815 C C . THR B 1 35 ? -4.531 6.043 11.25 1 65.56 35 THR B C 1
ATOM 817 O O . THR B 1 35 ? -4.672 6.965 10.438 1 65.56 35 THR B O 1
ATOM 820 N N . ARG B 1 36 ? -4.363 4.793 10.852 1 67.56 36 ARG B N 1
ATOM 821 C CA . ARG B 1 36 ? -3.885 4.625 9.484 1 67.56 36 ARG B CA 1
ATOM 822 C C . ARG B 1 36 ? -4.91 3.885 8.633 1 67.56 36 ARG B C 1
ATOM 824 O O . ARG B 1 36 ? -5.602 2.988 9.117 1 67.56 36 ARG B O 1
ATOM 831 N N . THR B 1 37 ? -5.105 4.488 7.527 1 89.31 37 THR B N 1
ATOM 832 C CA . THR B 1 37 ? -6 3.906 6.531 1 89.31 37 THR B CA 1
ATOM 833 C C . THR B 1 37 ? -5.277 2.85 5.703 1 89.31 37 THR B C 1
ATOM 835 O O . THR B 1 37 ? -4.25 3.135 5.086 1 89.31 37 THR B O 1
ATOM 838 N N . TRP B 1 38 ? -5.781 1.631 5.902 1 95.06 38 TRP B N 1
ATOM 839 C CA . TRP B 1 38 ? -5.145 0.571 5.129 1 95.06 38 TRP B CA 1
ATOM 840 C C . TRP B 1 38 ? -6.188 -0.365 4.527 1 95.06 38 TRP B C 1
ATOM 842 O O . TRP B 1 38 ? -7.348 -0.364 4.949 1 95.06 38 TRP B O 1
ATOM 852 N N . HIS B 1 39 ? -5.762 -1.056 3.477 1 96.56 39 HIS B N 1
ATOM 853 C CA . HIS B 1 39 ? -6.559 -2.068 2.795 1 96.56 39 HIS B CA 1
ATOM 854 C C . HIS B 1 39 ? -5.68 -3.188 2.248 1 96.56 39 HIS B C 1
ATOM 856 O O . HIS B 1 39 ? -4.633 -2.924 1.648 1 96.56 39 HIS B O 1
ATOM 862 N N . ALA B 1 40 ? -6.078 -4.402 2.559 1 96.56 40 ALA B N 1
ATOM 863 C CA . ALA B 1 40 ? -5.453 -5.57 1.943 1 96.56 40 ALA B CA 1
ATOM 864 C C . ALA B 1 40 ? -6.375 -6.203 0.905 1 96.56 40 ALA B C 1
ATOM 866 O O . ALA B 1 40 ? -7.492 -6.613 1.227 1 96.56 40 ALA B O 1
ATOM 867 N N . GLN B 1 41 ? -5.949 -6.293 -0.327 1 97.25 41 GLN B N 1
ATOM 868 C CA . GLN B 1 41 ? -6.746 -6.773 -1.451 1 97.25 41 GLN B CA 1
ATOM 869 C C . GLN B 1 41 ? -6.191 -8.086 -1.995 1 97.25 41 GLN B C 1
ATOM 871 O O . GLN B 1 41 ? -5.031 -8.156 -2.404 1 97.25 41 GLN B O 1
ATOM 876 N N . GLY B 1 42 ? -7.047 -9.156 -1.881 1 96.56 42 GLY B N 1
ATOM 877 C CA . GLY B 1 42 ? -6.68 -10.375 -2.582 1 96.56 42 GLY B CA 1
ATOM 878 C C . GLY B 1 42 ? -6.734 -10.234 -4.094 1 96.56 42 GLY B C 1
ATOM 879 O O . GLY B 1 42 ? -7.703 -9.703 -4.637 1 96.56 42 GLY B O 1
ATOM 880 N N . THR B 1 43 ? -5.621 -10.719 -4.758 1 94.88 43 THR B N 1
ATOM 881 C CA . THR B 1 43 ? -5.586 -10.547 -6.207 1 94.88 43 THR B CA 1
ATOM 882 C C . THR B 1 43 ? -4.988 -11.781 -6.883 1 94.88 43 THR B C 1
ATOM 884 O O . THR B 1 43 ? -4.344 -12.602 -6.227 1 94.88 43 THR B O 1
ATOM 887 N N . CYS B 1 44 ? -5.375 -11.969 -8.18 1 93.06 44 CYS B N 1
ATOM 888 C CA . CYS B 1 44 ? -4.688 -12.828 -9.133 1 93.06 44 CYS B CA 1
ATOM 889 C C . CYS B 1 44 ? -4.191 -12.031 -10.328 1 93.06 44 CYS B C 1
ATOM 891 O O . CYS B 1 44 ? -4.984 -11.625 -11.18 1 93.06 44 CYS B O 1
ATOM 893 N N . ALA B 1 45 ? -2.93 -11.742 -10.297 1 86 45 ALA B N 1
ATOM 894 C CA . ALA B 1 45 ? -2.357 -10.898 -11.344 1 86 45 ALA B CA 1
ATOM 895 C C . ALA B 1 45 ? -2.531 -11.523 -12.719 1 86 45 ALA B C 1
ATOM 897 O O . ALA 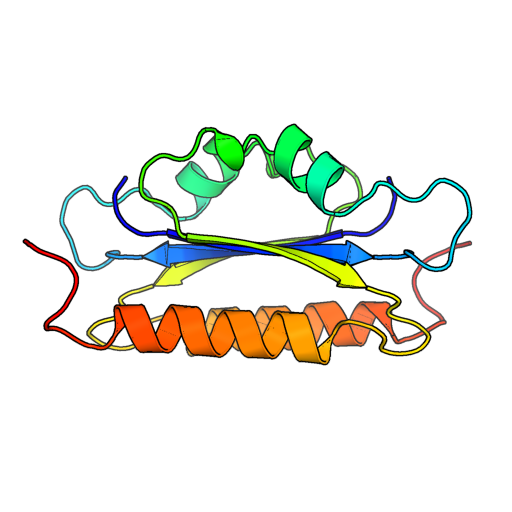B 1 45 ? -2.656 -10.82 -13.727 1 86 45 ALA B O 1
ATOM 898 N N . LEU B 1 46 ? -2.539 -12.781 -12.812 1 84.38 46 LEU B N 1
ATOM 899 C CA . LEU B 1 46 ? -2.68 -13.5 -14.078 1 84.38 46 LEU B CA 1
ATOM 900 C C . LEU B 1 46 ? -4.055 -13.258 -14.688 1 84.38 46 LEU B C 1
ATOM 902 O O . LEU B 1 46 ? -4.168 -13.016 -15.891 1 84.38 46 LEU B O 1
ATOM 906 N N . SER B 1 47 ? -5.09 -13.242 -13.906 1 90.25 47 SER B N 1
ATOM 907 C CA . SER B 1 47 ? -6.457 -13.078 -14.383 1 90.25 47 SER B CA 1
ATOM 908 C C . SER B 1 47 ? -6.918 -11.633 -14.258 1 90.25 47 SER B C 1
ATOM 910 O O . SER B 1 47 ? -7.906 -11.234 -14.883 1 90.25 47 SER B O 1
ATOM 912 N N . GLY B 1 48 ? -6.199 -10.922 -13.383 1 89.38 48 GLY B N 1
ATOM 913 C CA . GLY B 1 48 ? -6.602 -9.547 -13.133 1 89.38 48 GLY B CA 1
ATOM 914 C C . GLY B 1 48 ? -7.617 -9.422 -12.016 1 89.38 48 GLY B C 1
ATOM 915 O O . GLY B 1 48 ? -8.102 -8.32 -11.727 1 89.38 48 GLY B O 1
ATOM 916 N N . ASP B 1 49 ? -7.93 -10.5 -11.422 1 94 49 ASP B N 1
ATOM 917 C CA . ASP B 1 49 ? -8.906 -10.477 -10.336 1 94 49 ASP B CA 1
ATOM 918 C C . ASP B 1 49 ? -8.398 -9.641 -9.164 1 94 49 ASP B C 1
ATOM 920 O O . ASP B 1 49 ? -7.242 -9.773 -8.75 1 94 49 ASP B O 1
ATOM 924 N N . GLY B 1 50 ? -9.367 -8.75 -8.711 1 96 50 GLY B N 1
ATOM 925 C CA . GLY B 1 50 ? -9.094 -8.008 -7.488 1 96 50 GLY B CA 1
ATOM 926 C C . GLY B 1 50 ? -8.25 -6.766 -7.723 1 96 50 GLY B C 1
ATOM 927 O O . GLY B 1 50 ? -8.102 -5.934 -6.824 1 96 50 GLY B O 1
ATOM 928 N N . LEU B 1 51 ? -7.582 -6.633 -8.883 1 94.56 51 LEU B N 1
ATOM 929 C CA . LEU B 1 51 ? -6.691 -5.512 -9.148 1 94.56 51 LEU B CA 1
ATOM 930 C C . LEU B 1 51 ? -7.465 -4.199 -9.18 1 94.56 51 LEU B C 1
ATOM 932 O O . LEU B 1 51 ? -7.074 -3.23 -8.523 1 94.56 51 LEU B O 1
ATOM 936 N N . TYR B 1 52 ? -8.531 -4.211 -9.875 1 95.19 52 TYR B N 1
ATOM 937 C CA . TYR B 1 52 ? -9.32 -2.992 -10.023 1 95.19 52 TYR B CA 1
ATOM 938 C C . TYR B 1 52 ? -9.938 -2.572 -8.695 1 95.19 52 TYR B C 1
ATOM 940 O O . TYR B 1 52 ? -9.984 -1.383 -8.375 1 95.19 52 TYR B O 1
ATOM 948 N N . GLU B 1 53 ? -10.414 -3.512 -7.891 1 97.62 53 GLU B N 1
ATOM 949 C CA . GLU B 1 53 ? -10.969 -3.217 -6.574 1 97.62 53 GLU B CA 1
ATOM 950 C C . GLU B 1 53 ? -9.93 -2.568 -5.668 1 97.62 53 GLU B C 1
ATOM 952 O O . GLU B 1 53 ? -10.227 -1.595 -4.973 1 97.62 53 GLU B O 1
ATOM 957 N N . GLY B 1 54 ? -8.727 -3.082 -5.68 1 97.38 54 GLY B N 1
ATOM 958 C CA . GLY B 1 54 ? -7.652 -2.48 -4.902 1 97.38 54 GLY B CA 1
ATOM 959 C C . GLY B 1 54 ? -7.328 -1.061 -5.328 1 97.38 54 GLY B C 1
ATOM 960 O O . GLY B 1 54 ? -7.168 -0.176 -4.488 1 97.38 54 GLY B O 1
ATOM 961 N N . LEU B 1 55 ? -7.316 -0.882 -6.629 1 96.44 55 LEU B N 1
ATOM 962 C CA . LEU B 1 55 ? -7.023 0.446 -7.156 1 96.44 55 LEU B CA 1
ATOM 963 C C . LEU B 1 55 ? -8.148 1.421 -6.832 1 96.44 55 LEU B C 1
ATOM 965 O O . LEU B 1 55 ? -7.898 2.584 -6.508 1 96.44 55 LEU B O 1
ATOM 969 N N . ASP B 1 56 ? -9.344 0.979 -6.891 1 97.06 56 ASP B N 1
ATOM 970 C CA . ASP B 1 56 ? -10.492 1.804 -6.543 1 97.06 56 ASP B CA 1
ATOM 971 C C . ASP B 1 56 ? -10.438 2.244 -5.082 1 97.06 56 ASP B C 1
ATOM 973 O O . ASP B 1 56 ? -10.695 3.408 -4.77 1 97.06 56 ASP B O 1
ATOM 977 N N . TRP B 1 57 ? -10.14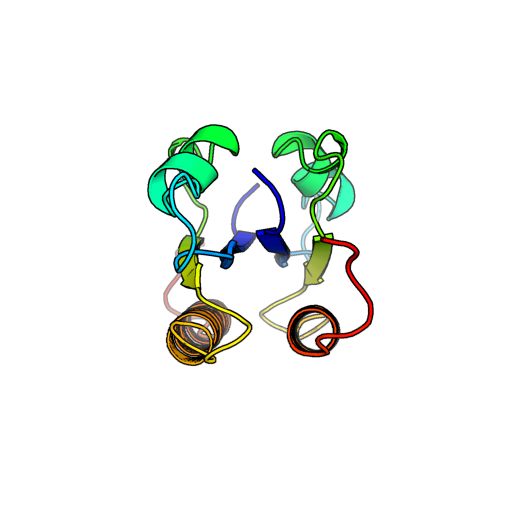8 1.334 -4.262 1 97.75 57 TRP B N 1
ATOM 978 C CA . TRP B 1 57 ? -10.016 1.674 -2.85 1 97.75 57 TRP B CA 1
ATOM 979 C C . TRP B 1 57 ? -8.953 2.746 -2.643 1 97.75 57 TRP B C 1
ATOM 981 O O . TRP B 1 57 ? -9.172 3.713 -1.907 1 97.75 57 TRP B O 1
ATOM 991 N N . LEU B 1 58 ? -7.852 2.555 -3.324 1 96.19 58 LEU B N 1
ATOM 992 C CA . LEU B 1 58 ? -6.742 3.488 -3.154 1 96.19 58 LEU B CA 1
ATOM 993 C C . LEU B 1 58 ? -7.148 4.895 -3.58 1 96.19 58 LEU B C 1
ATOM 995 O O . LEU B 1 58 ? -6.914 5.863 -2.85 1 96.19 58 LEU B O 1
ATOM 999 N N . VAL B 1 59 ? -7.738 4.949 -4.699 1 94.12 59 VAL B N 1
ATOM 1000 C CA . VAL B 1 59 ? -8.156 6.246 -5.215 1 94.12 59 VAL B CA 1
ATOM 1001 C C . VAL B 1 59 ? -9.148 6.895 -4.25 1 94.12 59 VAL B C 1
ATOM 1003 O O . VAL B 1 59 ? -9.047 8.086 -3.959 1 94.12 59 VAL B O 1
ATOM 1006 N N . SER B 1 60 ? -10.055 6.145 -3.758 1 95 60 SER B N 1
ATOM 1007 C CA . SER B 1 60 ? -11.039 6.66 -2.811 1 95 60 SER B CA 1
ATOM 1008 C C . SER B 1 60 ? -10.367 7.141 -1.528 1 95 60 SER B C 1
ATOM 1010 O O . SER B 1 60 ? -10.711 8.203 -1.003 1 95 60 SER B O 1
ATOM 1012 N N . ALA B 1 61 ? -9.438 6.387 -1.013 1 93.38 61 ALA B N 1
ATOM 1013 C CA . ALA B 1 61 ? -8.711 6.75 0.204 1 93.38 61 ALA B CA 1
ATOM 1014 C C . ALA B 1 61 ? -7.949 8.055 0.017 1 93.38 61 ALA B C 1
ATOM 1016 O O . ALA B 1 61 ? -7.941 8.914 0.906 1 93.38 61 ALA B O 1
ATOM 1017 N N . LEU B 1 62 ? -7.332 8.273 -1.146 1 90.75 62 LEU B N 1
ATOM 1018 C CA . LEU B 1 62 ? -6.535 9.469 -1.406 1 90.75 62 LEU B CA 1
ATOM 1019 C C . LEU B 1 62 ? -7.43 10.695 -1.569 1 90.75 62 LEU B C 1
ATOM 1021 O O . LEU B 1 62 ? -7.059 11.797 -1.155 1 90.75 62 LEU B O 1
ATOM 1025 N N . LYS B 1 63 ? -8.57 10.461 -2.188 1 89.56 63 LYS B N 1
ATOM 1026 C CA . LYS B 1 63 ? -9.539 11.547 -2.33 1 89.56 63 LYS B CA 1
ATOM 1027 C C . LYS B 1 63 ? -10.008 12.039 -0.966 1 89.56 63 LYS B C 1
ATOM 1029 O O . LYS B 1 63 ? -10.188 13.242 -0.765 1 89.56 63 LYS B O 1
ATOM 1034 N N . GLU B 1 64 ? -10.18 11.133 -0.081 1 88.62 64 GLU B N 1
ATOM 1035 C CA . GLU B 1 64 ? -10.656 11.477 1.256 1 88.62 64 GLU B CA 1
ATOM 1036 C C . GLU B 1 64 ? -9.602 12.273 2.023 1 88.62 64 GLU B C 1
ATOM 1038 O O . GLU B 1 64 ? -9.945 13.102 2.873 1 88.62 64 GLU B O 1
ATOM 1043 N N . LEU B 1 65 ? -8.391 12.07 1.757 1 83.38 65 LEU B N 1
ATOM 1044 C CA . LEU B 1 65 ? -7.309 12.805 2.41 1 83.38 65 LEU B CA 1
ATOM 1045 C C . LEU B 1 65 ? -7.223 14.227 1.881 1 83.38 65 LEU B C 1
ATOM 1047 O O . LEU B 1 65 ? -6.703 15.117 2.561 1 83.38 65 LEU B O 1
ATOM 1051 N N . GLN B 1 66 ? -7.531 14.445 0.606 1 79.25 66 GLN B N 1
ATOM 1052 C CA . GLN B 1 66 ? -7.461 15.758 -0.022 1 79.25 66 GLN B CA 1
ATOM 1053 C C . GLN B 1 66 ? -8.617 16.641 0.424 1 79.25 66 GLN B C 1
ATOM 1055 O O . GLN B 1 66 ? -8.516 17.875 0.381 1 79.25 66 GLN B O 1
ATOM 1060 N N . VAL B 1 67 ? -9.688 15.977 0.763 1 66.88 67 VAL B N 1
ATOM 1061 C CA . VAL B 1 67 ? -10.844 16.781 1.157 1 66.88 67 VAL B CA 1
ATOM 1062 C C . VAL B 1 67 ? -10.594 17.422 2.52 1 66.88 67 VAL B C 1
ATOM 1064 O O . VAL B 1 67 ? -10.383 16.719 3.512 1 66.88 67 VAL B O 1
ATOM 1067 N N . PRO B 1 68 ? -10.109 18.703 2.578 1 58.91 68 PRO B N 1
ATOM 1068 C CA . PRO B 1 68 ? -9.766 19.438 3.801 1 58.91 68 PRO B CA 1
ATOM 1069 C C . PRO B 1 68 ? -10.711 19.125 4.957 1 58.91 68 PRO B C 1
ATOM 1071 O O . PRO B 1 68 ? -10.297 19.156 6.121 1 58.91 68 PRO B O 1
ATOM 1074 N N . GLY B 1 69 ? -11.953 19.156 4.801 1 52.28 69 GLY B N 1
ATOM 1075 C CA . GLY B 1 69 ? -12.922 19.25 5.879 1 52.28 69 GLY B CA 1
ATOM 1076 C C . GLY B 1 69 ? -12.883 18.062 6.832 1 52.28 69 GLY B C 1
ATOM 1077 O O . GLY B 1 69 ? -13.508 18.094 7.895 1 52.28 69 GLY B O 1
ATOM 1078 N N . ARG B 1 70 ? -12.586 16.922 6.48 1 50.12 70 ARG B N 1
ATOM 1079 C CA . ARG B 1 70 ? -13.055 15.812 7.32 1 50.12 70 ARG B CA 1
ATOM 1080 C C . ARG B 1 70 ? -12.008 15.438 8.359 1 50.12 70 ARG B C 1
ATOM 1082 O O . ARG B 1 70 ? -12.281 14.648 9.266 1 50.12 70 ARG B O 1
ATOM 1089 N N . HIS B 1 71 ? -10.75 15.477 8.125 1 50.22 71 HIS B N 1
ATOM 1090 C CA . HIS B 1 71 ? -9.953 14.977 9.242 1 50.22 71 HIS B CA 1
ATOM 1091 C C . HIS B 1 71 ? -9.641 16.078 10.242 1 50.22 71 HIS B C 1
ATOM 1093 O O . HIS B 1 71 ? -9.148 17.141 9.867 1 50.22 71 HIS B O 1
ATOM 1099 N N . PRO B 1 72 ? -10.156 15.867 11.469 1 43 72 PRO B N 1
ATOM 1100 C CA . PRO B 1 72 ? -10.094 16.859 12.539 1 43 72 PRO B CA 1
ATOM 1101 C C . PRO B 1 72 ? -8.664 17.344 12.812 1 43 72 PRO B C 1
ATOM 1103 O O . PRO B 1 72 ? -7.711 16.578 12.633 1 43 72 PRO B O 1
ATOM 1106 N N . ALA B 1 73 ? -8.289 18.703 12.711 1 37.19 73 ALA B N 1
ATOM 1107 C CA . ALA B 1 73 ? -7.121 19.312 13.344 1 37.19 73 ALA B CA 1
ATOM 1108 C C . ALA B 1 73 ? -6.883 18.734 14.734 1 37.19 73 ALA B C 1
ATOM 1110 O O . ALA B 1 73 ? -7.828 18.297 15.406 1 37.19 73 ALA B O 1
#

Nearest PDB structures (foldseek):
  3bh7-assembly1_A  TM=8.837E-01  e=3.406E-05  Mus musculus
  2x77-assembly1_B  TM=9.053E-01  e=3.186E-05  Leishmania major
  2x77-assembly1_A  TM=8.534E-01  e=2.136E-05  Leishmania major
  5di3-assembly1_A  TM=9.221E-01  e=8.664E-05  Chlamydomonas reinhardtii
  8oul-assembly1_A  TM=8.521E-01  e=7.319E-04  Promethearchaeati

Foldseek 3Di:
DAEEEEEAEQEPPVDDPGDDQVRVCVVVVVVVVDHYHYDGFYYYPVVGPRVVVSVVVVVVSVVVVPPPPDDDD/DAEEEEEAEQEPPVDDPGDDQVRVCVVVVVVVVDRYHYDGFYYYPVVGPRVVVRVVVVVVSVVVVPPPPPDDD

Sequence (146 aa):
MLNSVILVFANKQDLRGAMAPMEVAEGLGLHDLRTRTWHAQGTCALSGDGLYEGLDWLVSALKELQVPGRHPAMLNSVILVFANKQDLRGAMAPMEVAEGLGLHDLRTRTWHAQGTCALSGDGLYEGLDWLVSALKELQVPGRHPA

Secondary structure (DSSP, 8-state):
---EEEEEEE--TTSTTPPPHHHHHHHTTGGG-SS-EEEEEE-BTTTTBTHHHHHHHHHHHHHHHH-TTSS--/---EEEEEEE--TTSTTPPPHHHHHHHTTGGG-SS-EEEEEE-BTTTTBTHHHHHHHHHHHHHHHH-TTSS--

Radius of gyration: 15.02 Å; Cα contacts (8 Å, |Δi|>4): 242; chains: 2; bounding box: 26×43×34 Å

Solvent-accessible surface area (backbone atoms only — not comparable to full-atom values): 8143 Å² total; per-residue (Å²): 126,77,42,33,44,36,44,34,36,24,29,44,59,80,46,92,82,44,59,49,24,68,55,54,36,55,73,42,46,53,82,71,45,85,68,48,49,68,47,57,26,50,17,23,54,84,80,47,44,43,49,63,60,44,51,50,50,48,54,53,56,55,53,59,60,44,45,72,83,70,66,78,131,125,75,41,34,45,36,43,33,38,24,28,42,59,80,45,93,83,45,58,49,25,69,56,54,36,54,75,44,45,52,81,72,45,85,68,50,50,66,50,57,27,50,17,23,55,84,80,47,44,43,50,63,62,44,51,50,51,50,54,52,55,54,51,58,59,43,44,74,83,71,66,82,131

InterPro domains:
  IPR006689 Small GTPase superfamily, ARF/SAR type [PF00025] (3-60)
  IPR024156 Small GTPase superfamily, ARF type [PTHR11711] (3-59)
  IPR027417 P-loop containing nucleoside triphosphate hydrolase [G3DSA:3.40.50.300] (1-66)
  IPR027417 P-loop containing nucleoside triphosphate hydrolase [SSF52540] (3-65)

pLDDT: mean 86.01, std 14.8, range [37.0, 97.75]

Organism: Zingiber officinale (NCBI:txid94328)